Protein AF-A0A523VSG6-F1 (afdb_monomer)

Sequence (116 aa):
MSGRWVKVSEKVLDQLKRMEGTKERDRLELVRSMSFVLRALEMSVVGWMQWVNNPDIMTKFTQKDLEKMNKRLSKFTRDFIKYDVEATKLGTQIGLKAIKKVIRKKKAKPAAHYVA

Structure (mmCIF, N/CA/C/O backbone):
data_AF-A0A523VSG6-F1
#
_entry.id   AF-A0A523VSG6-F1
#
loop_
_atom_site.group_PDB
_atom_site.id
_atom_site.type_symbol
_atom_site.label_atom_id
_atom_site.label_alt_id
_atom_site.label_comp_id
_atom_site.label_asym_id
_atom_site.label_entity_id
_atom_site.label_seq_id
_atom_site.pdbx_PDB_ins_code
_atom_site.Cartn_x
_atom_site.Cartn_y
_atom_site.Cartn_z
_atom_site.occupancy
_atom_site.B_iso_or_equiv
_atom_site.auth_seq_id
_atom_site.auth_comp_id
_atom_site.auth_asym_id
_atom_site.auth_atom_id
_atom_site.pdbx_PDB_model_num
ATOM 1 N N . MET A 1 1 ? -21.090 -6.253 8.330 1.00 51.88 1 MET A N 1
ATOM 2 C CA . MET A 1 1 ? -20.173 -5.829 7.242 1.00 51.88 1 MET A CA 1
ATOM 3 C C . MET A 1 1 ? -18.701 -5.812 7.665 1.00 51.88 1 MET A C 1
ATOM 5 O O . MET A 1 1 ? -17.890 -6.373 6.939 1.00 51.88 1 MET A O 1
ATOM 9 N N . SER A 1 2 ? -18.346 -5.285 8.845 1.00 61.94 2 SER A N 1
ATOM 10 C CA . SER A 1 2 ? -16.957 -5.237 9.353 1.00 61.94 2 SER A CA 1
ATOM 11 C C . SER A 1 2 ? -16.265 -6.607 9.479 1.00 61.94 2 SER A C 1
ATOM 13 O O . SER A 1 2 ? -15.130 -6.760 9.044 1.00 61.94 2 SER A O 1
ATOM 15 N N . GLY A 1 3 ? -16.955 -7.640 9.978 1.00 70.94 3 GLY A N 1
ATOM 16 C CA . GLY A 1 3 ? -16.365 -8.982 10.134 1.00 70.94 3 GLY A CA 1
ATOM 17 C C . GLY A 1 3 ? -15.989 -9.680 8.817 1.00 70.94 3 GLY A C 1
ATOM 18 O O . GLY A 1 3 ? -15.053 -10.474 8.780 1.00 70.94 3 GLY A O 1
ATOM 19 N N . ARG A 1 4 ? -16.675 -9.362 7.707 1.00 79.62 4 ARG A N 1
ATOM 20 C CA . ARG A 1 4 ? -16.310 -9.867 6.370 1.00 79.62 4 ARG A CA 1
ATOM 21 C C . ARG A 1 4 ? -15.048 -9.173 5.852 1.00 79.62 4 ARG A C 1
ATOM 23 O O . ARG A 1 4 ? -14.208 -9.828 5.248 1.00 79.62 4 ARG A O 1
ATOM 30 N N . TRP A 1 5 ? -14.905 -7.878 6.130 1.00 81.94 5 TRP A N 1
ATOM 31 C CA . TRP A 1 5 ? -13.748 -7.074 5.737 1.00 81.94 5 TRP A CA 1
ATOM 32 C C . TRP A 1 5 ? -12.453 -7.499 6.434 1.00 81.94 5 TRP A C 1
ATOM 34 O O . TRP A 1 5 ? -11.416 -7.624 5.783 1.00 81.94 5 TRP A O 1
ATOM 44 N N . VAL A 1 6 ? -12.526 -7.784 7.739 1.00 87.19 6 VAL A N 1
ATOM 45 C CA . VAL A 1 6 ? -11.377 -8.277 8.516 1.00 87.19 6 VAL A CA 1
ATOM 46 C C . VAL A 1 6 ? -10.869 -9.596 7.933 1.00 87.19 6 VAL A C 1
ATOM 48 O O . VAL A 1 6 ? -9.704 -9.683 7.564 1.00 87.19 6 VAL A O 1
ATOM 51 N N . LYS A 1 7 ? -11.764 -10.567 7.701 1.00 90.25 7 LYS A N 1
ATOM 52 C CA . LYS A 1 7 ? -11.401 -11.860 7.095 1.00 90.25 7 LYS A CA 1
ATOM 53 C C . LYS A 1 7 ? -10.788 -11.728 5.698 1.00 90.25 7 LYS A C 1
ATOM 55 O O . LYS A 1 7 ? -9.914 -12.506 5.328 1.00 90.25 7 LYS A O 1
ATOM 60 N N . VAL A 1 8 ? -11.266 -10.779 4.889 1.00 88.62 8 VAL A N 1
ATOM 61 C CA . VAL A 1 8 ? -10.684 -10.510 3.563 1.00 88.62 8 VAL A CA 1
ATOM 62 C C . VAL A 1 8 ? -9.282 -9.916 3.706 1.00 88.62 8 VAL A C 1
ATOM 64 O O . VAL A 1 8 ? -8.360 -10.383 3.042 1.00 88.62 8 VAL A O 1
ATOM 67 N N . SER A 1 9 ? -9.105 -8.948 4.606 1.00 91.31 9 SER A N 1
ATOM 68 C CA . SER A 1 9 ? -7.802 -8.330 4.886 1.00 91.31 9 SER A CA 1
ATOM 69 C C . SER A 1 9 ? -6.779 -9.348 5.402 1.00 91.31 9 SER A C 1
ATOM 71 O O . SER A 1 9 ? -5.641 -9.354 4.943 1.00 91.31 9 SER A O 1
ATOM 73 N N . GLU A 1 10 ? -7.186 -10.257 6.291 1.00 94.00 10 GLU A N 1
ATOM 74 C CA . GLU A 1 10 ? -6.337 -11.347 6.795 1.00 94.00 10 GLU A CA 1
ATOM 75 C C . GLU 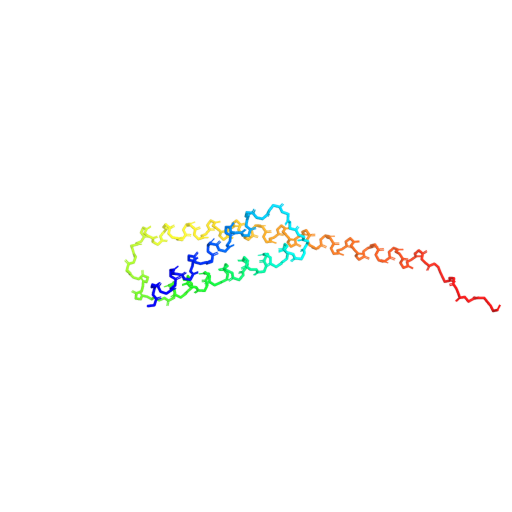A 1 10 ? -5.863 -12.270 5.668 1.00 94.00 10 GLU A C 1
ATOM 77 O O . GLU A 1 10 ? -4.669 -12.530 5.542 1.00 94.00 10 GLU A O 1
ATOM 82 N N . LYS A 1 11 ? -6.768 -12.683 4.770 1.00 94.06 11 LYS A N 1
ATOM 83 C CA . LYS A 1 11 ? -6.396 -13.493 3.599 1.00 94.06 11 LYS A CA 1
ATOM 84 C C . LYS A 1 11 ? -5.403 -12.780 2.682 1.00 94.06 11 LYS A C 1
ATOM 86 O O . LYS A 1 11 ? -4.505 -13.421 2.138 1.00 94.06 11 LYS A O 1
ATOM 91 N N . VAL A 1 12 ? -5.558 -11.468 2.498 1.00 94.56 12 VAL A N 1
ATOM 92 C CA . VAL A 1 12 ? -4.606 -10.661 1.721 1.00 94.56 12 VAL A CA 1
ATOM 93 C C . VAL A 1 12 ? -3.238 -10.636 2.399 1.00 94.56 12 VAL A C 1
ATOM 95 O O . VAL A 1 12 ? -2.233 -10.842 1.721 1.00 94.56 12 VAL A O 1
ATOM 98 N N . LEU A 1 13 ? -3.182 -10.462 3.722 1.00 95.38 13 LEU A N 1
ATOM 99 C CA . LEU A 1 13 ? -1.927 -10.511 4.481 1.00 95.38 13 LEU A CA 1
ATOM 100 C C . LEU A 1 13 ? -1.238 -11.878 4.372 1.00 95.38 13 LEU A C 1
ATOM 102 O O . LEU A 1 13 ? -0.026 -11.935 4.170 1.00 95.38 13 LEU A O 1
ATOM 106 N N . ASP A 1 14 ? -1.992 -12.974 4.450 1.00 95.69 14 ASP A N 1
ATOM 107 C CA . ASP A 1 14 ? -1.442 -14.325 4.284 1.00 95.69 14 ASP A CA 1
ATOM 108 C C . ASP A 1 14 ? -0.878 -14.554 2.881 1.00 95.69 14 ASP A C 1
ATOM 110 O O . ASP A 1 14 ? 0.126 -15.250 2.708 1.00 95.69 14 ASP A O 1
ATOM 114 N N . GLN A 1 15 ? -1.521 -13.982 1.864 1.00 93.31 15 GLN A N 1
ATOM 115 C CA . GLN A 1 15 ? -1.036 -14.061 0.494 1.00 93.31 15 GLN A CA 1
ATOM 116 C C . GLN A 1 15 ? 0.242 -13.233 0.303 1.00 93.31 15 GLN A C 1
ATOM 118 O O . GLN A 1 15 ? 1.189 -13.724 -0.310 1.00 93.31 15 GLN A O 1
ATOM 123 N N . LEU A 1 16 ? 0.307 -12.025 0.876 1.00 94.00 16 LEU A N 1
ATOM 124 C CA . LEU A 1 16 ? 1.512 -11.187 0.854 1.00 94.00 16 LEU A CA 1
ATOM 125 C C . LEU A 1 16 ? 2.708 -11.916 1.482 1.00 94.00 16 LEU A C 1
ATOM 127 O O . LEU A 1 16 ? 3.749 -12.037 0.839 1.00 94.00 16 LEU A O 1
ATOM 131 N N . LYS A 1 17 ? 2.531 -12.507 2.671 1.00 92.81 17 LYS A N 1
ATOM 132 C CA . LYS A 1 17 ? 3.584 -13.287 3.349 1.00 92.81 17 LYS A CA 1
ATOM 133 C C . LYS A 1 17 ? 4.093 -14.456 2.504 1.00 92.81 17 LYS A C 1
ATOM 135 O O . LYS A 1 17 ? 5.297 -14.690 2.424 1.00 92.81 17 LYS A O 1
ATOM 140 N N . ARG A 1 18 ? 3.190 -15.194 1.848 1.00 90.31 18 ARG A N 1
ATOM 141 C C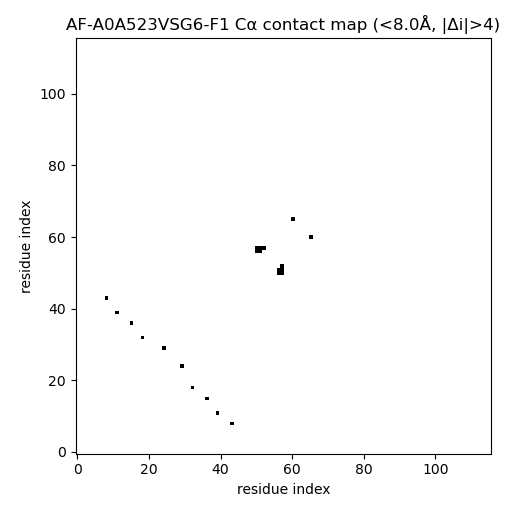A . ARG A 1 18 ? 3.572 -16.303 0.954 1.00 90.31 18 ARG A CA 1
ATOM 142 C C . ARG A 1 18 ? 4.425 -15.821 -0.220 1.00 90.31 18 ARG A C 1
ATOM 144 O O . ARG A 1 18 ? 5.413 -16.462 -0.570 1.00 90.31 18 ARG A O 1
ATOM 151 N N . MET A 1 19 ? 4.069 -14.678 -0.798 1.00 88.31 19 MET A N 1
ATOM 152 C CA . MET A 1 19 ? 4.796 -14.091 -1.924 1.00 88.31 19 MET A CA 1
ATOM 153 C C . MET A 1 19 ? 6.164 -13.525 -1.523 1.00 88.31 19 MET A C 1
ATOM 155 O O . MET A 1 19 ? 7.092 -13.554 -2.333 1.00 88.31 19 MET A O 1
ATOM 159 N N . GLU A 1 20 ? 6.307 -13.032 -0.292 1.00 85.75 20 GLU A N 1
ATOM 160 C CA . GLU A 1 20 ? 7.586 -12.587 0.281 1.00 85.75 20 GLU A CA 1
ATOM 161 C C . GLU A 1 20 ? 8.546 -13.754 0.552 1.00 85.75 20 GLU A C 1
ATOM 163 O O . GLU A 1 20 ? 9.750 -13.617 0.347 1.00 85.75 20 GLU A O 1
ATOM 168 N N . GLY A 1 21 ? 8.027 -14.918 0.959 1.00 84.06 21 GLY A N 1
ATOM 169 C CA . GLY A 1 21 ? 8.832 -16.109 1.260 1.00 84.06 21 GLY A CA 1
ATOM 170 C C . GLY A 1 21 ? 9.407 -16.846 0.041 1.00 84.06 21 GLY A C 1
ATOM 171 O O . GLY A 1 21 ? 10.198 -17.774 0.207 1.00 84.06 21 GLY A O 1
ATOM 172 N N . THR A 1 22 ? 9.032 -16.459 -1.181 1.00 84.56 22 THR A N 1
ATOM 173 C CA . THR A 1 22 ? 9.490 -17.118 -2.415 1.00 84.56 22 THR A CA 1
ATOM 174 C C . THR A 1 22 ? 10.873 -16.585 -2.815 1.00 84.56 22 THR A C 1
ATOM 176 O O . THR A 1 22 ? 11.000 -15.430 -3.225 1.00 84.56 22 THR A O 1
ATOM 179 N N . LYS A 1 23 ? 11.920 -17.413 -2.660 1.00 73.69 23 LYS A N 1
ATOM 180 C CA . LYS A 1 23 ? 13.335 -16.998 -2.785 1.00 73.69 23 LYS A CA 1
ATOM 181 C C . LYS A 1 23 ? 13.833 -16.799 -4.219 1.00 73.69 23 LYS A C 1
ATOM 183 O O . LYS A 1 23 ? 14.785 -16.052 -4.415 1.00 73.69 23 LYS A O 1
ATOM 188 N N . GLU A 1 24 ? 13.176 -17.393 -5.208 1.00 81.75 24 GLU A N 1
ATOM 189 C CA . GLU A 1 24 ? 13.515 -17.228 -6.622 1.00 81.75 24 GLU A CA 1
ATOM 190 C C . GLU A 1 24 ? 12.263 -16.807 -7.374 1.00 81.75 24 GLU A C 1
ATOM 192 O O . GLU A 1 24 ? 11.261 -17.515 -7.348 1.00 81.75 24 GLU A O 1
ATOM 197 N N . ARG A 1 25 ? 12.300 -15.611 -7.971 1.00 87.62 25 ARG A N 1
ATOM 198 C CA . ARG A 1 25 ? 11.180 -15.066 -8.738 1.00 87.62 25 ARG A CA 1
ATOM 199 C C . ARG A 1 25 ? 11.663 -14.566 -10.080 1.00 87.62 25 ARG A C 1
ATOM 201 O O . ARG A 1 25 ? 12.578 -13.736 -10.134 1.00 87.62 25 ARG A O 1
ATOM 208 N N . ASP A 1 26 ? 11.037 -15.036 -11.148 1.00 93.00 26 ASP A N 1
ATOM 209 C CA . ASP A 1 26 ? 11.333 -14.525 -12.480 1.00 93.00 26 ASP A CA 1
ATOM 210 C C . ASP A 1 26 ? 10.769 -13.099 -12.679 1.00 93.00 26 ASP A C 1
ATOM 212 O O . ASP A 1 26 ? 10.027 -12.547 -11.856 1.00 93.00 26 ASP A O 1
ATOM 216 N N . ARG 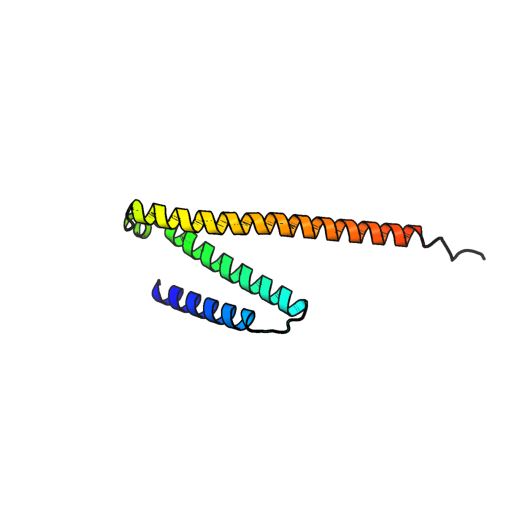A 1 27 ? 11.131 -12.451 -13.796 1.00 94.19 27 ARG A N 1
ATOM 217 C CA . ARG A 1 27 ? 10.676 -11.078 -14.081 1.00 94.19 27 ARG A CA 1
ATOM 218 C C . ARG A 1 27 ? 9.152 -10.961 -14.163 1.00 94.19 27 ARG A C 1
ATOM 220 O O . ARG A 1 27 ? 8.614 -9.920 -13.791 1.00 94.19 27 ARG A O 1
ATOM 227 N N . LEU A 1 28 ? 8.465 -11.975 -14.682 1.00 94.56 28 LEU A N 1
ATOM 228 C CA . LEU A 1 28 ? 7.013 -11.972 -14.836 1.00 94.56 28 LEU A CA 1
ATOM 229 C C . LEU A 1 28 ? 6.320 -12.169 -13.483 1.00 94.56 28 LEU A C 1
ATOM 231 O O . LEU A 1 28 ? 5.335 -11.489 -13.194 1.00 94.56 28 LEU A O 1
ATOM 235 N N . GLU A 1 29 ? 6.853 -13.040 -12.635 1.00 92.12 29 GLU A N 1
ATOM 236 C CA . GLU A 1 29 ? 6.400 -13.245 -11.260 1.00 92.12 29 GLU A CA 1
ATOM 237 C C . GLU A 1 29 ? 6.549 -11.977 -10.422 1.00 92.12 29 GLU A C 1
ATOM 239 O O . GLU A 1 29 ? 5.623 -11.615 -9.695 1.00 92.12 29 GLU A O 1
ATOM 244 N N . LEU A 1 30 ? 7.649 -11.235 -10.586 1.00 93.19 30 LEU A N 1
ATOM 245 C CA . LEU A 1 30 ? 7.818 -9.927 -9.949 1.00 93.19 30 LEU A CA 1
ATOM 246 C C . LEU A 1 30 ? 6.740 -8.928 -10.400 1.00 93.19 30 LEU A C 1
ATOM 248 O O . LEU A 1 30 ? 6.137 -8.263 -9.559 1.00 93.19 30 LEU A O 1
ATOM 252 N N . VAL A 1 31 ? 6.430 -8.855 -11.698 1.00 94.38 31 VAL A N 1
ATOM 253 C CA . VAL A 1 31 ? 5.377 -7.960 -12.225 1.00 94.38 31 VAL A CA 1
ATOM 254 C C . VAL A 1 31 ? 3.985 -8.357 -11.720 1.00 94.38 31 VAL A C 1
ATOM 256 O O . VAL A 1 31 ? 3.189 -7.498 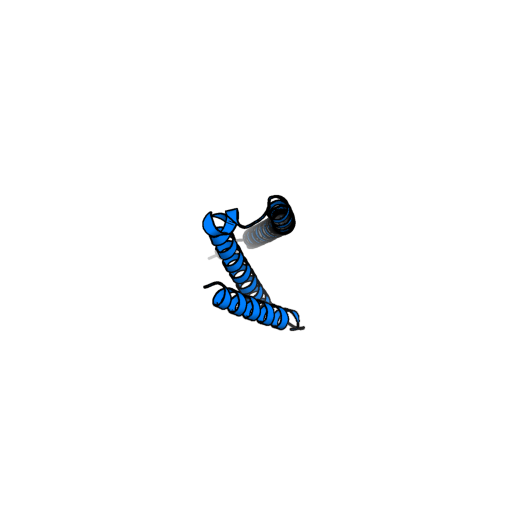-11.324 1.00 94.38 31 VAL A O 1
ATOM 259 N N . ARG A 1 32 ? 3.682 -9.659 -11.683 1.00 92.62 32 ARG A N 1
ATOM 260 C CA . ARG A 1 32 ? 2.432 -10.177 -11.101 1.00 92.62 32 ARG A CA 1
ATOM 261 C C . ARG A 1 32 ? 2.343 -9.843 -9.617 1.00 92.62 32 ARG A C 1
ATOM 263 O O . ARG A 1 32 ? 1.292 -9.408 -9.150 1.00 92.62 32 ARG A O 1
ATOM 270 N N . SER A 1 33 ? 3.457 -9.982 -8.900 1.00 94.00 33 SER A N 1
ATOM 271 C CA . SER A 1 33 ? 3.545 -9.637 -7.487 1.00 94.00 33 SER A CA 1
ATOM 272 C C . SER A 1 33 ? 3.267 -8.157 -7.248 1.00 94.00 33 SER A C 1
ATOM 274 O O . SER A 1 33 ? 2.458 -7.826 -6.385 1.00 94.00 33 SER A O 1
ATOM 276 N N . MET A 1 34 ? 3.873 -7.268 -8.038 1.00 94.56 34 MET A N 1
ATOM 277 C CA . MET A 1 34 ? 3.600 -5.827 -7.974 1.00 94.56 34 MET A CA 1
ATOM 278 C C . MET A 1 34 ? 2.118 -5.528 -8.219 1.00 94.56 34 MET A C 1
ATOM 280 O O . MET A 1 34 ? 1.501 -4.791 -7.455 1.00 94.56 34 MET A O 1
ATOM 284 N N . SER A 1 35 ? 1.525 -6.152 -9.241 1.00 94.81 35 SER A N 1
ATOM 285 C CA . SER A 1 35 ? 0.105 -5.973 -9.571 1.00 94.81 35 SER A CA 1
ATOM 286 C C . SER A 1 35 ? -0.814 -6.385 -8.417 1.00 94.81 35 SER A C 1
ATOM 288 O O . SER A 1 35 ? -1.784 -5.690 -8.116 1.00 94.81 35 SER A O 1
ATOM 290 N N . PHE A 1 36 ? -0.507 -7.500 -7.749 1.00 95.31 36 PHE A N 1
ATOM 291 C CA . PHE A 1 36 ? -1.260 -7.959 -6.583 1.00 95.31 36 PHE A CA 1
ATOM 292 C C . PHE A 1 36 ? -1.133 -6.988 -5.402 1.00 95.31 36 PHE A C 1
ATOM 294 O O . PHE A 1 36 ? -2.148 -6.598 -4.828 1.00 95.31 36 PHE A O 1
ATOM 301 N N . VAL A 1 37 ? 0.092 -6.564 -5.071 1.00 95.62 37 VAL A N 1
ATOM 302 C CA . VAL A 1 37 ? 0.357 -5.626 -3.966 1.00 95.62 37 VAL A CA 1
ATOM 303 C C . VAL A 1 37 ? -0.387 -4.305 -4.178 1.00 95.62 37 VAL A C 1
ATOM 305 O O . VAL A 1 37 ? -1.019 -3.805 -3.249 1.00 95.62 37 VAL A O 1
ATOM 308 N N . LEU A 1 38 ? -0.374 -3.763 -5.399 1.00 95.75 38 LEU A N 1
ATOM 309 C CA . LEU A 1 38 ? -1.069 -2.513 -5.719 1.00 95.75 38 LEU A CA 1
ATOM 310 C C . LEU A 1 38 ? -2.591 -2.640 -5.577 1.00 95.75 38 LEU A C 1
ATOM 312 O O . LEU A 1 38 ? -3.214 -1.772 -4.975 1.00 95.75 38 LEU A O 1
ATOM 316 N N . ARG A 1 39 ? -3.189 -3.742 -6.047 1.00 95.00 39 ARG A N 1
ATOM 317 C CA . ARG A 1 39 ? -4.632 -3.998 -5.872 1.00 95.00 39 ARG A CA 1
ATOM 318 C C . ARG A 1 39 ? -5.019 -4.191 -4.407 1.00 95.00 39 ARG A C 1
ATOM 320 O O . ARG A 1 39 ? -6.068 -3.720 -3.975 1.00 95.00 39 ARG A O 1
ATOM 327 N N . ALA A 1 40 ? -4.178 -4.876 -3.633 1.00 95.12 40 ALA A N 1
ATOM 328 C CA . ALA A 1 40 ? -4.377 -5.033 -2.196 1.00 95.12 40 ALA A CA 1
ATOM 329 C C . ALA A 1 40 ? -4.358 -3.674 -1.475 1.00 95.12 40 ALA A C 1
ATOM 331 O O . ALA A 1 40 ? -5.212 -3.411 -0.623 1.00 95.12 40 ALA A O 1
ATOM 332 N N . LEU A 1 41 ? -3.417 -2.800 -1.850 1.00 95.19 41 LEU A N 1
ATOM 333 C CA . LEU A 1 41 ? -3.334 -1.441 -1.327 1.00 95.19 41 LEU A CA 1
ATOM 334 C C . LEU A 1 41 ? -4.562 -0.606 -1.717 1.00 95.19 41 LEU A C 1
ATOM 336 O O . LEU A 1 41 ? -5.176 -0.004 -0.840 1.00 95.19 41 LEU A O 1
ATOM 340 N N . GLU A 1 42 ? -4.950 -0.611 -2.994 1.00 94.75 42 GLU A N 1
ATOM 341 C CA . GLU A 1 42 ? -6.137 0.090 -3.506 1.00 94.75 42 GLU A CA 1
ATOM 342 C C . GLU A 1 42 ? -7.401 -0.310 -2.737 1.00 94.75 42 GLU A C 1
ATOM 344 O O . GLU A 1 42 ? -8.117 0.551 -2.226 1.00 94.75 42 GLU A O 1
ATOM 349 N N . MET A 1 43 ? -7.640 -1.615 -2.580 1.00 92.69 43 MET A N 1
ATOM 350 C CA . MET A 1 43 ? -8.778 -2.131 -1.820 1.00 92.69 43 MET A CA 1
ATOM 351 C C . MET A 1 43 ? -8.783 -1.580 -0.385 1.00 92.69 43 MET A C 1
ATOM 353 O O . MET A 1 43 ? -9.812 -1.101 0.092 1.00 92.69 43 MET A O 1
ATOM 357 N N . SER A 1 44 ? -7.631 -1.594 0.293 1.00 93.69 44 SER A N 1
ATOM 358 C CA . SER A 1 44 ? -7.495 -1.042 1.647 1.00 93.69 44 SER A CA 1
ATOM 359 C C . SER A 1 44 ? -7.810 0.458 1.696 1.00 93.69 44 SER A C 1
ATOM 361 O O . SER A 1 44 ? -8.561 0.902 2.569 1.00 93.69 44 SER A O 1
ATOM 363 N N . VAL A 1 45 ? -7.305 1.234 0.730 1.00 94.94 45 VAL A N 1
ATOM 364 C CA . VAL A 1 45 ? -7.579 2.676 0.612 1.00 94.94 45 VAL A CA 1
ATOM 365 C C . VAL A 1 45 ? -9.072 2.936 0.413 1.00 94.94 45 VAL A C 1
ATOM 367 O O . VAL A 1 45 ? -9.627 3.789 1.103 1.00 94.94 45 VAL A O 1
ATOM 370 N N . VAL A 1 46 ? -9.752 2.175 -0.450 1.00 93.12 46 VAL A N 1
ATOM 371 C CA . VAL A 1 46 ? -11.209 2.295 -0.644 1.00 93.12 46 VAL A CA 1
ATOM 372 C C . VAL A 1 46 ? -11.966 2.052 0.666 1.00 93.12 46 VAL A C 1
ATOM 374 O O . VAL A 1 46 ? -12.862 2.826 1.004 1.00 93.12 46 VAL A O 1
ATOM 377 N N . GLY A 1 47 ? -11.585 1.034 1.445 1.00 91.38 47 GLY A N 1
ATOM 378 C CA . GLY A 1 47 ? -12.188 0.776 2.758 1.00 91.38 47 GLY A CA 1
ATOM 379 C C . GLY A 1 47 ? -11.980 1.926 3.752 1.00 91.38 47 GLY A C 1
ATOM 380 O O . GLY A 1 47 ? -12.909 2.314 4.462 1.00 91.38 47 GLY A O 1
ATOM 381 N N . TRP A 1 48 ? -10.788 2.528 3.760 1.00 94.38 48 TRP A N 1
ATOM 382 C CA . TRP A 1 48 ? -10.510 3.727 4.555 1.00 94.38 48 TRP A CA 1
ATOM 383 C C . TRP A 1 48 ? -11.351 4.928 4.118 1.00 94.38 48 TRP A C 1
ATOM 385 O O . TRP A 1 48 ? -11.911 5.612 4.973 1.00 94.38 48 TRP A O 1
ATOM 395 N N . MET A 1 49 ? -11.504 5.153 2.811 1.00 94.75 49 MET A N 1
ATOM 396 C CA . MET A 1 49 ? -12.351 6.228 2.282 1.00 94.75 49 MET A CA 1
ATOM 397 C C . MET A 1 49 ? -13.818 6.043 2.679 1.00 94.75 49 MET A C 1
ATOM 399 O O . MET A 1 49 ? -14.482 7.015 3.028 1.00 94.75 49 MET A O 1
ATOM 403 N N . GLN A 1 50 ? -14.320 4.805 2.701 1.00 91.69 50 GLN A N 1
ATOM 404 C CA . GLN A 1 50 ? -15.670 4.511 3.193 1.00 91.69 50 GLN A CA 1
ATOM 405 C C . GLN A 1 50 ? -15.843 4.862 4.674 1.00 91.69 50 GLN A C 1
ATOM 407 O O . GLN A 1 50 ? -16.891 5.372 5.056 1.00 91.69 50 GLN A O 1
ATOM 412 N N . TRP A 1 51 ? -14.834 4.596 5.509 1.00 93.06 51 TRP A N 1
ATOM 413 C CA . TRP A 1 51 ? -14.871 4.971 6.922 1.00 93.06 51 TRP A CA 1
ATOM 414 C C . TRP A 1 51 ? -14.836 6.488 7.099 1.00 93.06 51 TRP A C 1
ATOM 416 O O . TRP A 1 51 ? -15.679 7.025 7.808 1.00 93.06 51 TRP A O 1
ATOM 426 N N . VAL A 1 52 ? -13.888 7.175 6.453 1.00 95.19 52 VAL A N 1
ATOM 427 C CA . VAL A 1 52 ? -13.697 8.633 6.590 1.00 95.19 52 VAL A CA 1
ATOM 428 C C . VAL A 1 52 ? -14.917 9.406 6.096 1.00 95.19 52 VAL A C 1
ATOM 430 O O . VAL A 1 52 ? -15.301 10.397 6.710 1.00 95.19 52 VAL A O 1
ATOM 433 N N . ASN A 1 53 ? -15.577 8.914 5.049 1.00 94.50 53 ASN A N 1
ATOM 434 C CA . ASN A 1 53 ? -16.778 9.537 4.499 1.00 94.50 53 ASN A CA 1
ATOM 435 C C . ASN A 1 53 ? -18.071 9.147 5.241 1.00 94.50 53 ASN A C 1
ATOM 437 O O . ASN A 1 53 ? -19.152 9.520 4.791 1.00 94.50 53 ASN A O 1
ATOM 441 N N . ASN A 1 54 ? -17.994 8.394 6.346 1.00 94.62 54 ASN A N 1
ATOM 442 C CA . ASN A 1 54 ? -19.157 7.982 7.131 1.00 94.62 54 ASN A CA 1
ATOM 443 C C . ASN A 1 54 ? -19.155 8.651 8.526 1.00 94.62 54 ASN A C 1
ATOM 445 O O . ASN A 1 54 ? -18.443 8.190 9.428 1.00 94.62 54 ASN A O 1
ATOM 449 N N . PRO A 1 55 ? -19.975 9.699 8.743 1.00 93.25 55 PRO A N 1
ATOM 450 C CA . PRO A 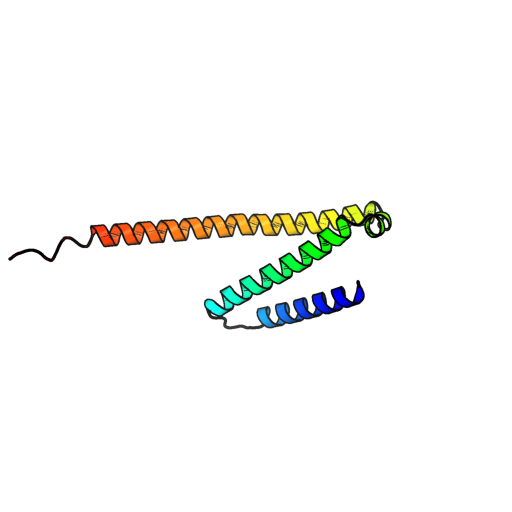1 55 ? -20.078 10.389 10.030 1.00 93.25 55 PRO A CA 1
ATOM 451 C C . PRO A 1 55 ? -20.506 9.481 11.192 1.00 93.25 55 PRO A C 1
ATOM 453 O O . PRO A 1 55 ? -19.986 9.635 12.296 1.00 93.25 55 PRO A O 1
ATOM 456 N N . ASP A 1 56 ? -21.366 8.484 10.960 1.00 94.56 56 ASP A N 1
ATOM 457 C CA . ASP A 1 56 ? -21.822 7.541 12.000 1.00 94.56 56 ASP A CA 1
ATOM 458 C C . ASP A 1 56 ? -20.686 6.659 12.534 1.00 94.56 56 ASP A C 1
ATOM 460 O O . ASP A 1 56 ? -20.797 6.038 13.598 1.00 94.56 56 ASP A O 1
ATOM 464 N N . ILE A 1 57 ? -19.598 6.546 11.770 1.00 92.12 57 ILE A N 1
ATOM 465 C CA . ILE A 1 57 ? -18.361 5.884 12.178 1.00 92.12 57 ILE A CA 1
ATOM 466 C C . ILE A 1 57 ? -17.392 6.920 12.754 1.00 92.12 57 ILE A C 1
ATOM 468 O O . ILE A 1 57 ? -16.897 6.729 13.863 1.00 92.12 57 ILE A O 1
ATOM 472 N N . MET A 1 58 ? -17.136 8.017 12.036 1.00 94.75 58 MET A N 1
ATOM 473 C CA . MET A 1 58 ? -16.096 8.987 12.403 1.00 94.75 58 MET A CA 1
ATOM 474 C C . MET A 1 58 ? -16.375 9.739 13.707 1.00 94.75 58 MET A C 1
ATOM 476 O O . MET A 1 58 ? -15.439 10.011 14.455 1.00 94.75 58 MET A O 1
ATOM 480 N N . THR A 1 59 ? -17.642 9.998 14.036 1.00 96.06 59 THR A N 1
ATOM 481 C CA . THR A 1 59 ? -18.040 10.663 15.294 1.00 96.06 59 THR A CA 1
ATOM 482 C C . THR A 1 59 ? -17.793 9.814 16.545 1.00 96.06 59 THR A C 1
ATOM 484 O O . THR A 1 59 ? -17.765 10.350 17.650 1.00 96.06 59 THR A O 1
ATOM 487 N N . LYS A 1 60 ? -17.586 8.497 16.398 1.00 97.12 60 LYS A N 1
ATOM 488 C CA . LYS A 1 60 ? -17.306 7.583 17.520 1.00 97.12 60 LYS A CA 1
ATOM 489 C C . LYS A 1 60 ? -15.850 7.624 17.981 1.00 97.12 60 LYS A C 1
ATOM 491 O O . LYS A 1 60 ? -15.548 7.119 19.060 1.00 97.12 60 LYS A O 1
ATOM 496 N N . PHE A 1 61 ? -14.947 8.171 17.171 1.00 97.06 61 PHE A N 1
ATOM 497 C CA . PHE A 1 61 ? -13.536 8.293 17.521 1.00 97.06 61 PHE A CA 1
ATOM 498 C C . PHE A 1 61 ? -13.280 9.596 18.267 1.00 97.06 61 PHE A C 1
ATOM 500 O O . PHE A 1 61 ? -13.823 10.645 17.923 1.00 97.06 61 PHE A O 1
ATOM 507 N N . THR A 1 62 ? -12.411 9.547 19.275 1.00 98.19 62 THR A N 1
ATOM 508 C CA . THR A 1 62 ? -11.975 10.772 19.949 1.00 98.19 62 THR A CA 1
ATOM 509 C C . THR A 1 62 ? -11.021 11.564 19.056 1.00 98.19 62 THR A C 1
ATOM 511 O O . THR A 1 62 ? -10.368 11.008 18.170 1.00 98.19 62 THR A O 1
ATOM 514 N N . GLN A 1 63 ? -10.847 12.855 19.346 1.00 97.94 63 GLN A N 1
ATOM 515 C CA . GLN A 1 63 ? -9.840 13.688 18.679 1.00 97.94 63 GLN A CA 1
ATOM 516 C C . GLN A 1 63 ? -8.445 13.033 18.693 1.00 97.94 63 GLN A C 1
ATOM 518 O O . GLN A 1 63 ? -7.760 12.981 17.673 1.00 97.94 63 GLN A O 1
ATOM 523 N N . LYS A 1 64 ? -8.051 12.449 19.832 1.00 98.38 64 LYS A N 1
ATOM 524 C CA . LYS A 1 64 ? -6.766 11.756 19.995 1.00 98.38 64 LYS A CA 1
ATOM 525 C C . LYS A 1 64 ? -6.653 10.509 19.110 1.00 98.38 64 LYS A C 1
ATOM 527 O O . LYS A 1 64 ? -5.570 10.219 18.593 1.00 98.38 64 LYS A O 1
ATOM 532 N N . ASP A 1 65 ? -7.746 9.768 18.928 1.00 98.00 65 ASP A N 1
ATOM 533 C CA . ASP A 1 65 ? -7.777 8.615 18.022 1.00 98.00 65 ASP A CA 1
ATOM 534 C C . ASP A 1 65 ? -7.593 9.064 16.572 1.00 98.00 65 ASP A C 1
ATOM 536 O O . ASP A 1 65 ? -6.730 8.528 15.868 1.00 98.00 65 ASP A O 1
ATOM 540 N N . LEU A 1 66 ? -8.328 10.100 16.156 1.00 97.62 66 LEU A N 1
ATOM 541 C CA . LEU A 1 66 ? -8.247 10.670 14.811 1.00 97.62 66 LEU A CA 1
ATOM 542 C C . LEU A 1 66 ? -6.845 11.209 14.504 1.00 97.62 66 LEU A C 1
ATOM 544 O O . LEU A 1 66 ? -6.291 10.917 13.444 1.00 97.62 66 LEU A O 1
ATOM 548 N N . GLU A 1 67 ? -6.215 11.915 15.443 1.00 98.31 67 GLU A N 1
ATOM 549 C CA . GLU A 1 67 ? -4.834 12.392 15.302 1.00 98.31 67 GLU A CA 1
ATOM 550 C C . GLU A 1 67 ? -3.842 11.239 15.123 1.00 98.31 67 GLU A C 1
ATOM 552 O O . GLU A 1 67 ? -2.975 11.274 14.241 1.00 98.31 67 GLU A O 1
ATOM 557 N N . LYS A 1 68 ? -3.979 10.180 15.928 1.00 98.19 68 LYS A N 1
ATOM 558 C CA . LYS A 1 68 ? -3.127 8.988 15.832 1.00 98.19 68 LYS A CA 1
ATOM 559 C C . LYS A 1 68 ? -3.318 8.269 14.496 1.00 98.19 68 LYS A C 1
ATOM 561 O O . LYS A 1 68 ? -2.327 7.840 13.893 1.00 98.19 68 LYS A O 1
ATOM 566 N N . MET A 1 69 ? -4.560 8.132 14.036 1.00 97.00 69 MET A N 1
ATOM 567 C CA . MET A 1 69 ? -4.905 7.522 12.749 1.00 97.00 69 MET A CA 1
ATOM 568 C C . MET A 1 69 ? -4.337 8.345 11.590 1.00 97.00 69 MET A C 1
ATOM 570 O O . MET A 1 69 ? -3.586 7.808 10.770 1.00 97.00 69 MET A O 1
ATOM 574 N N . ASN A 1 70 ? -4.591 9.655 11.579 1.00 97.38 70 ASN A N 1
ATOM 575 C CA . ASN A 1 70 ? -4.101 10.572 10.555 1.00 97.38 70 ASN A CA 1
ATOM 576 C C . ASN A 1 70 ? -2.568 10.587 10.482 1.00 97.38 70 ASN A C 1
ATOM 578 O O . ASN A 1 70 ? -1.996 10.491 9.396 1.00 97.38 70 ASN A O 1
ATOM 582 N N . LYS A 1 71 ? -1.878 10.628 11.631 1.00 98.06 71 LYS A N 1
ATOM 583 C CA . LYS A 1 71 ? -0.407 10.588 11.680 1.00 98.06 71 LYS A CA 1
ATOM 584 C C . LYS A 1 71 ? 0.153 9.312 11.046 1.00 98.06 71 LYS A C 1
ATOM 586 O O . LYS A 1 71 ? 1.153 9.373 10.329 1.00 98.06 71 LYS A O 1
ATOM 591 N N . ARG A 1 72 ? -0.472 8.157 11.302 1.00 96.88 72 ARG A N 1
ATOM 592 C CA . ARG A 1 72 ? -0.048 6.871 10.721 1.00 96.88 72 ARG A CA 1
ATOM 593 C C . ARG A 1 72 ? -0.276 6.829 9.211 1.00 96.88 72 ARG A C 1
ATOM 595 O O . ARG A 1 72 ? 0.663 6.493 8.492 1.00 96.88 72 ARG A O 1
ATOM 602 N N . LEU A 1 73 ? -1.467 7.213 8.748 1.00 96.50 73 LEU A N 1
ATOM 603 C CA . LEU A 1 73 ? -1.789 7.271 7.318 1.00 96.50 73 LEU A CA 1
ATOM 604 C C . LEU A 1 73 ? -0.858 8.239 6.585 1.00 96.50 73 LEU A C 1
ATOM 606 O O . LEU A 1 73 ? -0.225 7.860 5.608 1.00 96.50 73 LEU A O 1
ATOM 610 N N . SER A 1 74 ? -0.677 9.447 7.120 1.00 97.31 74 SER A N 1
ATOM 611 C CA . SER A 1 74 ? 0.198 10.468 6.535 1.00 97.31 74 SER A CA 1
ATOM 612 C C . SER A 1 74 ? 1.646 9.997 6.388 1.00 97.31 74 SER A C 1
ATOM 614 O O . SER A 1 74 ? 2.284 10.282 5.374 1.00 97.31 74 SER A O 1
ATOM 616 N N . LYS A 1 75 ? 2.179 9.269 7.381 1.00 97.50 75 LYS A N 1
ATOM 617 C CA . LYS A 1 75 ? 3.539 8.716 7.306 1.00 97.50 75 LYS A CA 1
ATOM 618 C C . LYS A 1 75 ? 3.650 7.680 6.186 1.00 97.50 75 LYS A C 1
ATOM 620 O O . LYS A 1 75 ? 4.518 7.815 5.331 1.00 97.50 75 LYS A O 1
ATOM 625 N N . PHE A 1 76 ? 2.751 6.697 6.175 1.00 95.81 76 PHE A N 1
ATOM 626 C CA . PHE A 1 76 ? 2.726 5.653 5.151 1.00 95.81 76 PHE A CA 1
ATOM 627 C C . PHE A 1 76 ? 2.584 6.242 3.738 1.00 95.81 76 PHE A C 1
ATOM 629 O O . PHE A 1 76 ? 3.381 5.927 2.856 1.00 95.81 76 PHE A O 1
ATOM 636 N N . THR A 1 77 ? 1.631 7.157 3.541 1.00 96.38 77 THR A N 1
ATOM 637 C CA . THR A 1 77 ? 1.388 7.813 2.249 1.00 96.38 77 THR A CA 1
ATOM 638 C C . THR A 1 77 ? 2.600 8.613 1.783 1.00 96.38 77 THR A C 1
ATOM 640 O O . THR A 1 77 ? 2.965 8.548 0.612 1.00 96.38 77 THR A O 1
ATOM 643 N N . ARG A 1 78 ? 3.272 9.337 2.689 1.00 97.94 78 ARG A N 1
ATOM 644 C CA . ARG A 1 78 ? 4.493 10.080 2.350 1.00 97.94 78 ARG A CA 1
ATOM 645 C C . ARG A 1 78 ? 5.596 9.153 1.845 1.00 97.94 78 ARG A C 1
ATOM 647 O O . ARG A 1 78 ? 6.240 9.484 0.852 1.00 97.94 78 ARG A O 1
ATOM 654 N N . ASP A 1 79 ? 5.831 8.039 2.529 1.00 96.94 79 ASP A N 1
ATOM 655 C CA . ASP A 1 79 ? 6.884 7.095 2.150 1.00 96.94 79 ASP A CA 1
ATOM 656 C C . ASP A 1 79 ? 6.556 6.410 0.812 1.00 96.94 79 ASP A C 1
ATOM 658 O O . ASP A 1 79 ? 7.428 6.301 -0.051 1.00 96.94 79 ASP A O 1
ATOM 662 N N . PHE A 1 80 ? 5.286 6.058 0.581 1.00 96.12 80 PHE A N 1
ATOM 663 C CA . PHE A 1 80 ? 4.836 5.492 -0.693 1.00 96.12 80 PHE A CA 1
ATOM 664 C C . PHE A 1 80 ? 4.978 6.478 -1.866 1.00 96.12 80 PHE A C 1
ATOM 666 O O . PHE A 1 80 ? 5.529 6.113 -2.901 1.00 96.12 80 PHE A O 1
ATOM 673 N N . ILE A 1 81 ? 4.563 7.742 -1.702 1.00 97.06 81 ILE A N 1
ATOM 674 C CA . ILE A 1 81 ? 4.687 8.774 -2.752 1.00 97.06 81 ILE A CA 1
ATOM 675 C C . ILE A 1 81 ? 6.156 9.059 -3.084 1.00 97.06 81 ILE A C 1
ATOM 677 O O . ILE A 1 81 ? 6.501 9.248 -4.249 1.00 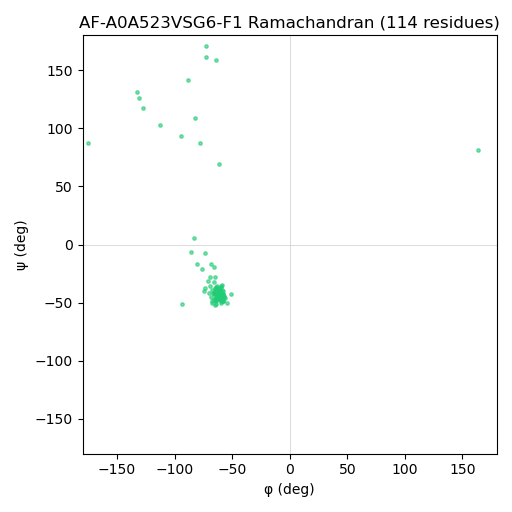97.06 81 ILE A O 1
ATOM 681 N N . LYS A 1 82 ? 7.048 9.082 -2.085 1.00 98.12 82 LYS A N 1
ATOM 682 C CA . LYS A 1 82 ? 8.490 9.229 -2.344 1.00 98.12 82 LYS A CA 1
ATOM 683 C C . LYS A 1 82 ? 9.003 8.114 -3.253 1.00 98.12 82 LYS A C 1
ATOM 685 O O . LYS A 1 82 ? 9.672 8.402 -4.243 1.00 98.12 82 LYS A O 1
ATOM 690 N N . TYR A 1 83 ? 8.649 6.870 -2.938 1.00 96.50 83 TYR A N 1
ATOM 691 C CA . TYR A 1 83 ? 9.036 5.724 -3.750 1.00 96.50 83 TYR A CA 1
ATOM 692 C C . TYR A 1 83 ? 8.441 5.783 -5.164 1.00 96.50 83 TYR A C 1
ATOM 694 O O . TYR A 1 83 ? 9.153 5.532 -6.133 1.00 96.50 83 TYR A O 1
ATOM 702 N N . ASP A 1 84 ? 7.172 6.174 -5.306 1.00 95.31 84 ASP A N 1
ATOM 703 C CA . ASP A 1 84 ? 6.523 6.355 -6.611 1.00 95.31 84 ASP A CA 1
ATOM 704 C C . ASP A 1 84 ? 7.275 7.367 -7.497 1.00 95.31 84 ASP A C 1
ATOM 706 O O . ASP A 1 84 ? 7.586 7.092 -8.663 1.00 95.31 84 ASP A O 1
ATOM 710 N N . VAL A 1 85 ? 7.676 8.504 -6.918 1.00 97.19 85 VAL A N 1
ATOM 711 C CA . VAL A 1 85 ? 8.489 9.515 -7.610 1.00 97.19 85 VAL A CA 1
ATOM 712 C C . VAL A 1 85 ? 9.841 8.942 -8.048 1.00 97.19 85 VAL A C 1
ATOM 714 O O . VAL A 1 85 ? 10.284 9.189 -9.174 1.00 97.19 85 VAL A O 1
ATOM 717 N N . GLU A 1 86 ? 10.518 8.188 -7.183 1.00 96.81 86 GLU A N 1
ATOM 718 C CA . GLU A 1 86 ? 11.806 7.555 -7.492 1.00 96.81 86 GLU A CA 1
ATOM 719 C C . GLU A 1 86 ? 11.683 6.513 -8.613 1.00 96.81 86 GLU A C 1
ATOM 721 O O . GLU A 1 86 ? 12.439 6.559 -9.592 1.00 96.81 86 GLU A O 1
ATOM 726 N N . ALA A 1 87 ? 10.695 5.621 -8.519 1.00 93.38 87 ALA A N 1
ATOM 727 C CA . ALA A 1 87 ? 10.429 4.583 -9.508 1.00 93.38 87 ALA A CA 1
ATOM 728 C C . ALA A 1 87 ? 10.067 5.183 -10.877 1.00 93.38 87 ALA A C 1
ATOM 730 O O . ALA A 1 87 ? 10.588 4.747 -11.909 1.00 93.38 87 ALA A O 1
ATOM 731 N N . THR A 1 88 ? 9.250 6.237 -10.895 1.00 92.44 88 THR A N 1
ATOM 732 C CA . THR A 1 88 ? 8.851 6.939 -12.125 1.00 92.44 88 THR A CA 1
ATOM 733 C C . THR A 1 88 ? 10.039 7.626 -12.801 1.00 92.44 88 THR A C 1
ATOM 735 O O . THR A 1 88 ? 10.216 7.529 -14.025 1.00 92.44 88 THR A O 1
ATOM 738 N N . LYS A 1 89 ? 10.916 8.273 -12.021 1.00 95.25 89 LYS A N 1
ATOM 739 C CA . LYS A 1 89 ? 12.166 8.855 -12.542 1.00 95.25 89 LYS A CA 1
ATOM 740 C C . LYS A 1 89 ? 13.064 7.782 -13.153 1.00 95.25 89 LYS A C 1
ATOM 742 O O . LYS A 1 89 ? 13.562 7.968 -14.266 1.00 95.25 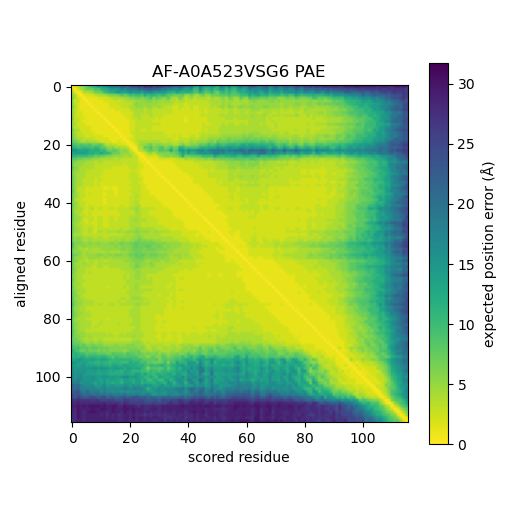89 LYS A O 1
ATOM 747 N N . LEU A 1 90 ? 13.242 6.656 -12.462 1.00 93.75 90 LEU A N 1
ATOM 748 C CA . LEU A 1 90 ? 14.028 5.529 -12.963 1.00 93.75 90 LEU A CA 1
ATOM 749 C C . LEU A 1 90 ? 13.450 4.983 -14.278 1.00 93.75 90 LEU A C 1
ATOM 751 O O . LEU A 1 90 ? 14.185 4.836 -15.258 1.00 93.75 90 LEU A O 1
ATOM 755 N N . GLY A 1 91 ? 12.136 4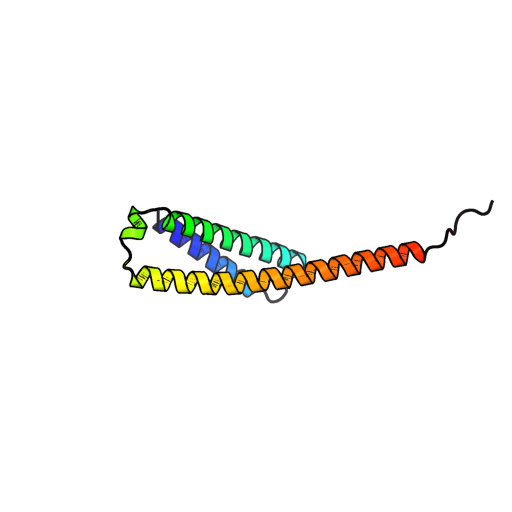.748 -14.330 1.00 88.62 91 GLY A N 1
ATOM 756 C CA . GLY A 1 91 ? 11.441 4.281 -15.531 1.00 88.62 91 GLY A CA 1
ATOM 757 C C . GLY A 1 91 ? 11.632 5.223 -16.722 1.00 88.62 91 GLY A C 1
ATOM 758 O O . GLY A 1 91 ? 11.985 4.781 -17.818 1.00 88.62 91 GLY A O 1
ATOM 759 N N . THR A 1 92 ? 11.516 6.532 -16.487 1.00 90.94 92 THR A N 1
ATOM 760 C CA . THR A 1 92 ? 11.742 7.568 -17.508 1.00 90.94 92 THR A CA 1
ATOM 761 C C . THR A 1 92 ? 13.175 7.526 -18.042 1.00 90.94 92 THR A C 1
ATOM 763 O O . THR A 1 92 ? 13.394 7.514 -19.255 1.00 90.94 92 THR A O 1
ATOM 766 N N . GLN A 1 93 ? 14.175 7.445 -17.159 1.00 90.25 93 GLN A N 1
ATOM 767 C CA . GLN A 1 93 ? 15.580 7.360 -17.568 1.00 90.25 93 GLN A CA 1
ATOM 768 C C . GLN A 1 93 ? 15.873 6.098 -18.390 1.00 90.25 93 GLN A 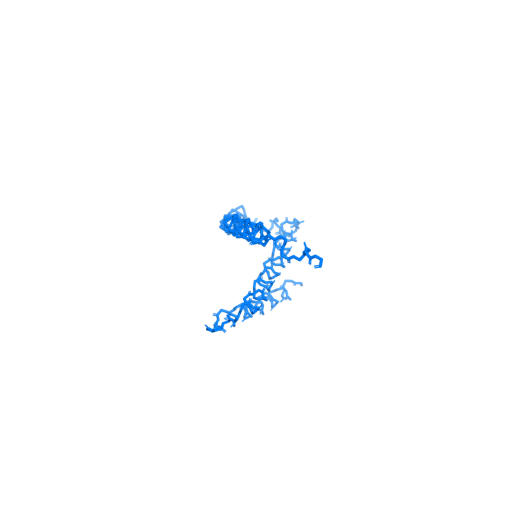C 1
ATOM 770 O O . GLN A 1 93 ? 16.589 6.172 -19.394 1.00 90.25 93 GLN A O 1
ATOM 775 N N . ILE A 1 94 ? 15.330 4.947 -17.985 1.00 90.31 94 ILE A N 1
ATOM 776 C CA . ILE A 1 94 ? 15.481 3.681 -18.715 1.00 90.31 94 ILE A CA 1
ATOM 777 C C . ILE A 1 94 ? 14.843 3.794 -20.106 1.00 90.31 94 ILE A C 1
ATOM 779 O O . ILE A 1 94 ? 15.497 3.464 -21.101 1.00 90.31 94 ILE A O 1
ATOM 783 N N . GLY A 1 95 ? 13.619 4.323 -20.194 1.00 83.81 95 GLY A N 1
ATOM 784 C CA . GLY A 1 95 ? 12.920 4.546 -21.462 1.00 83.81 95 GLY A CA 1
ATOM 785 C C . GLY A 1 95 ? 13.700 5.462 -22.410 1.00 83.81 95 GLY A C 1
ATOM 786 O O . GLY A 1 95 ? 13.948 5.102 -23.564 1.00 83.81 95 GLY A O 1
ATOM 787 N N . LEU A 1 96 ? 14.195 6.600 -21.913 1.00 80.50 96 LEU A N 1
ATOM 788 C CA . LEU A 1 96 ? 15.015 7.534 -22.696 1.00 80.50 96 LEU A CA 1
ATOM 789 C C . LEU A 1 96 ? 16.317 6.891 -23.202 1.00 80.50 96 LEU A C 1
ATOM 791 O O . LEU A 1 96 ? 16.713 7.106 -24.352 1.00 80.50 96 LEU A O 1
ATOM 795 N N . LYS A 1 97 ? 16.991 6.080 -22.374 1.00 87.00 97 LYS A N 1
ATOM 796 C CA . LYS A 1 97 ? 18.194 5.332 -22.784 1.00 87.00 97 LYS A CA 1
ATOM 797 C C . LYS A 1 97 ? 17.876 4.310 -23.878 1.00 87.00 97 LYS A C 1
ATOM 799 O O . LYS A 1 97 ? 18.638 4.204 -24.843 1.00 87.00 97 LYS A O 1
ATOM 804 N N . ALA A 1 98 ? 16.756 3.595 -23.762 1.00 84.69 98 ALA A N 1
ATOM 805 C CA . ALA A 1 98 ? 16.311 2.645 -24.778 1.00 84.69 98 ALA A CA 1
ATOM 806 C C . ALA A 1 98 ? 16.055 3.344 -26.125 1.00 84.69 98 ALA A C 1
ATOM 808 O O . ALA A 1 98 ? 16.587 2.907 -27.149 1.00 84.69 98 ALA A O 1
ATOM 809 N N . ILE A 1 99 ? 15.358 4.486 -26.116 1.00 82.50 99 ILE A N 1
ATOM 810 C CA . ILE A 1 99 ? 15.100 5.304 -27.315 1.00 82.50 99 ILE A CA 1
ATOM 811 C C . ILE A 1 99 ? 16.416 5.758 -27.967 1.00 82.50 99 ILE A C 1
ATOM 813 O O . ILE A 1 99 ? 16.621 5.546 -29.165 1.00 82.50 99 ILE A O 1
ATOM 817 N N . LYS A 1 100 ? 17.364 6.306 -27.190 1.00 82.19 100 LYS A N 1
ATOM 818 C CA . LYS A 1 100 ? 18.683 6.726 -27.709 1.00 82.19 100 LYS A CA 1
ATOM 819 C C . LYS A 1 100 ? 19.454 5.567 -28.354 1.00 82.19 100 LYS A C 1
ATOM 821 O O . LYS A 1 100 ? 20.088 5.758 -29.394 1.00 82.19 100 LYS A O 1
ATOM 826 N N . LYS A 1 101 ? 19.392 4.362 -27.772 1.00 80.69 101 LYS A N 1
ATOM 827 C CA . LYS A 1 101 ? 20.031 3.153 -28.326 1.00 80.69 101 LYS A CA 1
ATOM 828 C C . LYS A 1 101 ? 19.404 2.742 -29.662 1.00 80.69 101 LYS A C 1
ATOM 830 O O . LYS A 1 101 ? 20.137 2.387 -30.583 1.00 80.69 101 LYS A O 1
ATOM 835 N N . VAL A 1 102 ? 18.079 2.831 -29.789 1.00 85.38 102 VAL A N 1
ATOM 836 C CA . VAL A 1 102 ? 17.364 2.561 -31.050 1.00 85.38 102 VAL A CA 1
ATOM 837 C C . VAL A 1 102 ? 17.752 3.574 -32.130 1.00 85.38 102 VAL A C 1
ATOM 839 O O . VAL A 1 102 ? 18.092 3.170 -33.242 1.00 85.38 102 VAL A O 1
ATOM 842 N N . ILE A 1 103 ? 17.786 4.870 -31.802 1.00 82.25 103 ILE A N 1
ATOM 843 C CA . ILE A 1 103 ? 18.184 5.933 -32.744 1.00 82.25 103 ILE A CA 1
ATOM 844 C C . ILE A 1 103 ? 19.626 5.723 -33.231 1.00 82.25 103 ILE A C 1
ATOM 846 O O . ILE A 1 103 ? 19.884 5.785 -34.433 1.00 82.25 103 ILE A O 1
ATOM 850 N N . ARG A 1 104 ? 20.563 5.412 -32.324 1.00 80.62 104 ARG A N 1
ATOM 851 C CA . ARG A 1 104 ? 21.956 5.093 -32.683 1.00 80.62 104 ARG A CA 1
ATOM 852 C C . ARG A 1 104 ? 22.055 3.883 -33.615 1.00 80.62 104 ARG A C 1
ATOM 854 O O . ARG A 1 104 ? 22.765 3.959 -34.611 1.00 80.62 104 ARG A O 1
ATOM 861 N N . LYS A 1 105 ? 21.317 2.800 -33.341 1.00 77.06 105 LYS A N 1
ATOM 862 C CA . LYS A 1 105 ? 21.283 1.615 -34.219 1.00 77.06 105 LYS A CA 1
ATOM 863 C C . LYS A 1 105 ? 20.717 1.920 -35.609 1.00 77.06 105 LYS A C 1
ATOM 865 O O . LYS A 1 105 ? 21.223 1.370 -36.579 1.00 77.06 105 LYS A O 1
ATOM 870 N N . LYS A 1 106 ? 19.703 2.789 -35.718 1.00 74.12 106 LYS A N 1
ATOM 871 C CA . LYS A 1 106 ? 19.160 3.228 -37.016 1.00 74.12 106 LYS A CA 1
ATOM 872 C C . LYS A 1 106 ? 20.169 4.059 -37.814 1.00 74.12 106 LYS A C 1
ATOM 874 O O . LYS A 1 106 ? 20.305 3.829 -39.003 1.00 74.12 106 LYS A O 1
ATOM 879 N N . LYS A 1 107 ? 20.909 4.966 -37.164 1.00 71.50 107 LYS A N 1
ATOM 880 C CA . LYS A 1 107 ? 21.970 5.758 -37.819 1.00 71.50 107 LYS A CA 1
ATOM 881 C C . LYS A 1 107 ? 23.192 4.925 -38.231 1.00 71.50 107 LYS A C 1
ATOM 883 O O . LYS A 1 107 ? 23.875 5.291 -39.174 1.00 71.50 107 LYS A O 1
ATOM 888 N N . ALA A 1 108 ? 23.468 3.825 -37.526 1.00 71.81 108 ALA A N 1
ATOM 889 C CA . ALA A 1 108 ? 24.603 2.938 -37.793 1.00 71.81 108 ALA A CA 1
ATOM 890 C C . ALA A 1 108 ? 24.331 1.856 -38.856 1.00 71.81 108 ALA A C 1
ATOM 892 O O . ALA A 1 108 ? 25.254 1.136 -39.221 1.00 71.81 108 ALA A O 1
ATOM 893 N N . LYS A 1 109 ? 23.092 1.717 -39.348 1.00 55.66 109 LYS A N 1
ATOM 894 C CA . LYS A 1 109 ? 22.796 0.946 -40.562 1.00 55.66 109 LYS A CA 1
ATOM 895 C C . LYS A 1 109 ? 22.784 1.919 -41.751 1.00 55.66 109 LYS A C 1
ATOM 897 O O . LYS A 1 109 ? 21.739 2.527 -41.981 1.00 55.66 109 LYS A O 1
ATOM 902 N N . PRO A 1 110 ? 23.897 2.126 -42.482 1.00 55.44 110 PRO A N 1
ATOM 903 C CA . PRO A 1 110 ? 23.820 2.804 -43.769 1.00 55.44 110 PRO A CA 1
ATOM 904 C C . PRO A 1 110 ? 22.984 1.949 -44.729 1.00 55.44 110 PRO A C 1
ATOM 906 O O . PRO A 1 110 ? 22.814 0.748 -44.508 1.00 55.44 110 PRO A O 1
ATOM 909 N N . ALA A 1 111 ? 22.451 2.583 -45.772 1.00 58.44 111 ALA A N 1
ATOM 910 C CA . ALA A 1 111 ? 21.693 1.971 -46.857 1.00 58.44 111 ALA A CA 1
ATOM 911 C C . ALA A 1 111 ? 22.536 0.941 -47.639 1.00 58.44 111 ALA A C 1
ATOM 913 O O . ALA A 1 111 ? 22.915 1.159 -48.782 1.00 58.44 111 ALA A O 1
ATOM 914 N N . ALA A 1 112 ? 22.859 -0.196 -47.029 1.00 56.97 112 ALA A N 1
ATOM 915 C CA . ALA A 1 112 ? 23.278 -1.383 -47.749 1.00 56.97 112 ALA A CA 1
ATOM 916 C C . ALA A 1 112 ? 22.001 -2.010 -48.297 1.00 56.97 112 ALA A C 1
ATOM 918 O O . ALA A 1 112 ? 21.349 -2.748 -47.574 1.00 56.97 112 ALA A O 1
ATOM 919 N N . HIS A 1 113 ? 21.584 -1.564 -49.479 1.00 57.56 113 HIS A N 1
ATOM 920 C CA . HIS A 1 113 ? 20.769 -2.257 -50.484 1.00 57.56 113 HIS A CA 1
ATOM 921 C C . HIS A 1 113 ? 20.234 -1.183 -51.425 1.00 57.56 113 HIS A C 1
ATOM 923 O O . HIS A 1 113 ? 19.138 -0.694 -51.214 1.00 57.56 113 HIS A O 1
ATOM 929 N N . TYR A 1 114 ? 21.061 -0.761 -52.377 1.00 55.06 114 TYR A N 1
ATOM 930 C CA . TYR A 1 114 ? 20.684 -0.394 -53.745 1.00 55.06 114 TYR A CA 1
ATOM 931 C C . TYR A 1 114 ? 21.990 -0.095 -54.484 1.00 55.06 114 TYR A C 1
ATOM 933 O O . TYR A 1 114 ? 22.464 1.036 -54.498 1.00 55.06 114 TYR A O 1
ATOM 941 N N . VAL A 1 115 ? 22.596 -1.132 -55.057 1.00 47.78 115 VAL A N 1
ATOM 942 C CA . VAL A 1 115 ? 23.371 -0.992 -56.293 1.00 47.78 115 VAL A CA 1
ATOM 943 C C . VAL A 1 115 ? 22.910 -2.132 -57.194 1.00 47.78 115 VAL A C 1
ATOM 945 O O . VAL A 1 115 ? 22.714 -3.247 -56.708 1.00 47.78 115 VAL A O 1
ATOM 948 N N . ALA A 1 116 ? 22.603 -1.732 -58.425 1.00 48.88 116 ALA A N 1
ATOM 949 C CA . ALA A 1 116 ? 21.864 -2.422 -59.473 1.00 48.88 116 ALA A CA 1
ATOM 950 C C . ALA A 1 116 ? 22.483 -3.743 -59.943 1.00 48.88 116 ALA A C 1
ATOM 952 O O . ALA A 1 116 ? 23.713 -3.908 -59.786 1.00 48.88 116 ALA A O 1
#

Solvent-accessible surface area (backbone atoms only — not comparable to full-atom values): 6759 Å² total; per-residue (Å²): 115,68,74,61,51,52,56,52,52,51,54,51,52,57,51,52,54,56,63,68,69,52,89,77,73,55,76,65,54,49,53,52,49,52,54,50,54,51,51,55,48,51,53,51,50,53,55,50,50,57,45,74,74,28,64,91,57,50,72,73,52,51,74,70,52,50,51,54,50,49,54,51,51,53,52,54,50,52,55,51,53,53,49,51,54,52,52,51,51,51,51,50,54,51,50,54,52,52,52,53,52,52,55,51,54,56,70,69,54,68,89,86,82,82,79,134

Radius of gyration: 23.6 Å; Cα contacts (8 Å, |Δi|>4): 11; chains: 1; bounding box: 46×31×80 Å

Mean predicted aligned error: 7.89 Å

Nearest PDB structures (foldseek):
  8vaa-assembly1_S  TM=7.371E-01  e=6.160E+00  Legionella pneumophila
  8vaa-assembly1_Q  TM=7.389E-01  e=7.644E+00  Legionella pneumophila
  1s94-assembly2_B  TM=3.100E-01  e=4.965E+00  Doryteuthis pealeii

Foldseek 3Di:
DVVVVVVVLVVLVVVLVVLVPDPDDDPVSVVVNVVSVVVSVVVVVVVVVVQVPDCVNVVVDDPVRVVVVCVVVVVVVVVVVVVVVVVVVVVVVVVVVVVVVVVVVVVPDDPPDDDD

pLDDT: mean 88.39, std 12.11, range [47.78, 98.38]

Secondary structure (DSSP, 8-state):
-HHHHHHHHHHHHHHHHHHHT-S---HHHHHHHHHHHHHHHHHHHHHHHHHHT-HHHHTTS-HHHHHHHHHHHHHHHHHHHHHHHHHHHHHHHHHHHHHHHHHHHHHTS-------